Protein AF-A0A6I9NSZ0-F1 (afdb_monomer)

Secondary structure (DSSP, 8-state):
-HHHHHS--HHHHHHHHHHHHHH-HHHHHHHHH-TT---HHHHHHHHHHHHHHTTSS-TT-HHHHHT-S-HHHHHHHHHHHHHTSHHHHGGGT----HHHHHHHHTSTTTHHHHHHHHS-SS--S-HHHHHHHHHTTS-----TTHHHHHHHHHHHHHHHHHHHHHHHHHHHHHT--

Organism: NCBI:txid8208

InterPro domains:
  IPR029711 HAUS augmin-like complex subunit 7-like [PTHR14352] (1-169)

Foldseek 3Di:
DLCQQQAADPSNLVVLLVLLCQLPVVSVVCVVVCVDPPDSVVSLLVSQVSCVVVVLHHSPVSCLSRRVDDSVSNVSSVVSSNCSRPVNVCPPPDPPPVVVVVCVCVPPVNVVVNVCVVVPPDDPDDPVVVVVVVCVVPDDDDDVPPVVVVVVVVVVVVVVVVVVVVVVVVVVVVVPD

Nearest PDB structures (foldseek):
  8fck-assembly1_G  TM=4.730E-01  e=2.539E-09  Xenopus laevis
  8at4-assembly1_G  TM=4.756E-01  e=1.198E-08  Xenopus laevis

Mean predicted aligned error: 19.14 Å

Structure (mmCIF, N/CA/C/O backbone):
data_AF-A0A6I9NSZ0-F1
#
_entry.id   AF-A0A6I9NSZ0-F1
#
loop_
_atom_site.group_PDB
_atom_site.id
_atom_site.type_symbol
_atom_site.label_atom_id
_atom_site.label_alt_id
_atom_site.label_comp_id
_atom_site.label_asym_id
_atom_site.label_entity_id
_atom_site.label_seq_id
_atom_site.pdbx_PDB_ins_code
_atom_site.Cartn_x
_atom_site.Cartn_y
_atom_site.Cartn_z
_atom_site.occupancy
_atom_site.B_iso_or_equiv
_atom_site.auth_seq_id
_atom_site.auth_comp_id
_atom_site.auth_asym_id
_atom_site.auth_atom_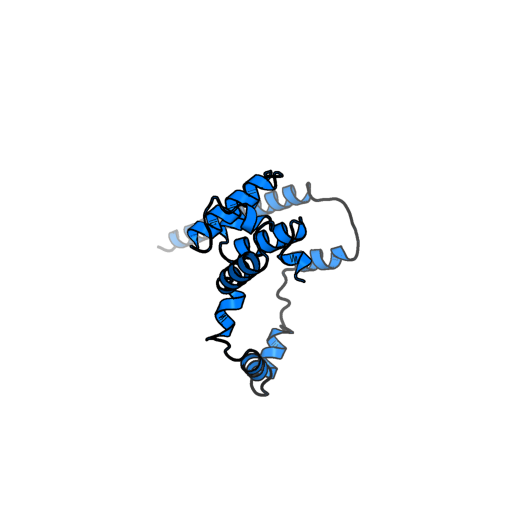id
_atom_site.pdbx_PDB_model_num
ATOM 1 N N . MET A 1 1 ? -8.538 1.919 -18.509 1.00 79.00 1 MET A N 1
ATOM 2 C CA . MET A 1 1 ? -8.081 0.995 -17.442 1.00 79.00 1 MET A CA 1
ATOM 3 C C . MET A 1 1 ? -6.734 0.351 -17.748 1.00 79.00 1 MET A C 1
ATOM 5 O O . MET A 1 1 ? -5.814 0.589 -16.984 1.00 79.00 1 MET A O 1
ATOM 9 N N . LEU A 1 2 ? -6.569 -0.395 -18.849 1.00 84.62 2 LEU A N 1
ATOM 10 C CA . LEU A 1 2 ? -5.274 -1.017 -19.183 1.00 84.62 2 LEU A CA 1
ATOM 11 C C . LEU A 1 2 ? -4.120 -0.007 -19.274 1.00 84.62 2 LEU A C 1
ATOM 13 O O . LEU A 1 2 ? -3.088 -0.233 -18.670 1.00 84.62 2 LEU A O 1
ATOM 17 N N . GLN A 1 3 ? -4.309 1.144 -19.924 1.00 87.75 3 GLN A N 1
ATOM 18 C CA . GLN A 1 3 ? -3.273 2.192 -19.972 1.00 87.75 3 GLN A CA 1
ATOM 19 C C . GLN A 1 3 ? -2.886 2.740 -18.588 1.00 87.75 3 GLN A C 1
ATOM 21 O O . GLN A 1 3 ? -1.737 3.079 -18.357 1.00 87.75 3 GLN A O 1
ATOM 26 N N . LEU A 1 4 ? -3.826 2.792 -17.641 1.00 90.06 4 LEU A N 1
ATOM 27 C CA . LEU A 1 4 ? -3.548 3.259 -16.280 1.00 90.06 4 LEU A CA 1
ATOM 28 C C . LEU A 1 4 ? -2.675 2.254 -15.509 1.00 90.06 4 LEU A C 1
ATOM 30 O O . LEU A 1 4 ? -1.781 2.642 -14.767 1.00 90.06 4 LEU A O 1
ATOM 34 N N . LEU A 1 5 ? -2.948 0.959 -15.695 1.00 89.88 5 LEU A N 1
ATOM 35 C CA . LEU A 1 5 ? -2.345 -0.145 -14.942 1.00 89.88 5 LEU A CA 1
ATOM 36 C C . LEU A 1 5 ? -1.254 -0.902 -15.699 1.00 89.88 5 LEU A C 1
ATOM 38 O O . LEU A 1 5 ? -0.691 -1.843 -15.148 1.00 89.88 5 LEU A O 1
ATOM 42 N N . CYS A 1 6 ? -0.977 -0.578 -16.958 1.00 93.56 6 CYS A N 1
ATOM 43 C CA . CYS A 1 6 ? -0.010 -1.301 -17.789 1.00 93.56 6 CYS A CA 1
ATOM 44 C C . CYS A 1 6 ? 0.923 -0.384 -18.584 1.00 93.56 6 CYS A C 1
ATOM 46 O O . CYS A 1 6 ? 1.569 -0.836 -19.525 1.00 93.56 6 CYS A O 1
ATOM 48 N N . THR A 1 7 ? 0.972 0.900 -18.241 1.00 93.94 7 THR A N 1
ATOM 49 C CA . THR A 1 7 ? 1.860 1.877 -18.874 1.00 93.94 7 THR A CA 1
ATOM 50 C C . THR A 1 7 ? 2.561 2.692 -17.790 1.00 93.94 7 THR A C 1
ATOM 52 O O . THR A 1 7 ? 1.937 2.983 -16.759 1.00 93.94 7 THR A O 1
ATOM 55 N N . PRO A 1 8 ? 3.834 3.076 -17.991 1.00 94.75 8 PRO A N 1
ATOM 56 C CA . PRO A 1 8 ? 4.536 3.932 -17.050 1.00 94.75 8 PRO A CA 1
ATOM 57 C C . PRO A 1 8 ? 3.822 5.264 -16.864 1.00 94.75 8 PRO A C 1
ATOM 59 O O . PRO A 1 8 ? 3.557 5.993 -17.818 1.00 94.75 8 PRO A O 1
ATOM 62 N N . SER A 1 9 ? 3.484 5.575 -15.617 1.00 92.25 9 SER A N 1
ATOM 63 C CA . SER A 1 9 ? 2.862 6.841 -15.241 1.00 92.25 9 SER A CA 1
ATOM 64 C C . SER A 1 9 ? 2.988 7.075 -13.740 1.00 92.25 9 SER A C 1
ATOM 66 O O . SER A 1 9 ? 3.123 6.129 -12.965 1.00 92.25 9 SER A O 1
ATOM 68 N N . GLN A 1 10 ? 2.885 8.335 -13.313 1.00 90.31 10 GLN A N 1
ATOM 69 C CA . GLN A 1 10 ? 2.838 8.665 -11.887 1.00 90.31 10 GLN A CA 1
ATOM 70 C C . GLN A 1 10 ? 1.644 7.991 -11.193 1.00 90.31 10 GLN A C 1
ATOM 72 O O . GLN A 1 10 ? 1.804 7.380 -10.144 1.00 90.31 10 GLN A O 1
ATOM 77 N N . HIS A 1 11 ? 0.473 8.015 -11.838 1.00 91.19 11 HIS A N 1
ATOM 78 C CA . HIS A 1 11 ? -0.749 7.403 -11.317 1.00 91.19 11 HIS A CA 1
ATOM 79 C C . HIS A 1 11 ? -0.576 5.914 -11.016 1.00 91.19 11 HIS A C 1
ATOM 81 O O . HIS A 1 11 ? -1.022 5.439 -9.978 1.00 91.19 11 HIS A O 1
ATOM 87 N N . ARG A 1 12 ? 0.098 5.172 -11.902 1.00 93.94 12 ARG A N 1
ATOM 88 C CA . ARG A 1 12 ? 0.429 3.765 -11.665 1.00 93.94 12 ARG A CA 1
ATOM 89 C C . ARG A 1 12 ? 1.247 3.598 -10.387 1.00 93.94 12 ARG A C 1
ATOM 91 O O . ARG A 1 12 ? 0.920 2.752 -9.559 1.00 93.94 12 ARG A O 1
ATOM 98 N N . THR A 1 13 ? 2.317 4.375 -10.257 1.00 92.50 13 THR A N 1
ATOM 99 C CA . THR A 1 13 ? 3.225 4.318 -9.108 1.00 92.50 13 THR A CA 1
ATOM 100 C C . THR A 1 13 ? 2.480 4.609 -7.810 1.00 92.50 13 THR A C 1
ATOM 102 O O . THR A 1 13 ? 2.685 3.907 -6.827 1.00 92.50 13 THR A O 1
ATOM 105 N N . ASP A 1 14 ? 1.577 5.589 -7.817 1.00 91.38 14 ASP A N 1
ATOM 106 C CA . ASP A 1 14 ? 0.771 5.941 -6.646 1.00 91.38 14 ASP A CA 1
ATOM 107 C C . ASP A 1 14 ? -0.240 4.837 -6.293 1.00 91.38 14 ASP A C 1
ATOM 109 O O . ASP A 1 14 ? -0.401 4.502 -5.121 1.00 91.38 14 ASP A O 1
ATOM 113 N N . ILE A 1 15 ? -0.868 4.209 -7.296 1.00 93.31 15 ILE A N 1
ATOM 114 C CA . ILE A 1 15 ? -1.742 3.042 -7.09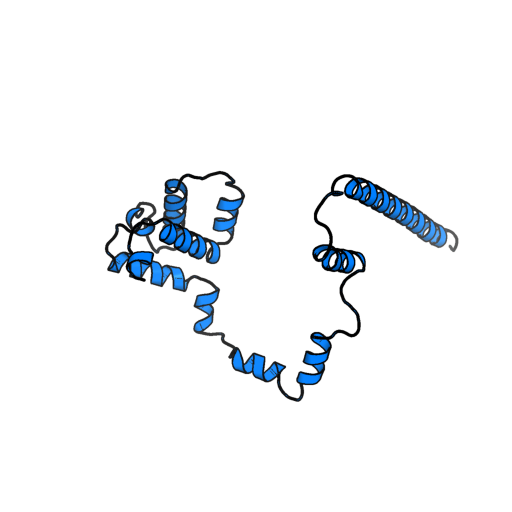2 1.00 93.31 15 ILE A CA 1
ATOM 115 C C . ILE A 1 15 ? -0.957 1.893 -6.450 1.00 93.31 15 ILE A C 1
ATOM 117 O O . ILE A 1 15 ? -1.412 1.318 -5.463 1.00 93.31 15 ILE A O 1
ATOM 121 N N . LEU A 1 16 ? 0.222 1.559 -6.981 1.00 94.00 16 LEU A N 1
ATOM 122 C CA . LEU A 1 16 ? 1.065 0.498 -6.426 1.00 94.00 16 LEU A CA 1
ATOM 123 C C . LEU A 1 16 ? 1.527 0.830 -5.004 1.00 94.00 16 LEU A C 1
ATOM 125 O O . LEU A 1 16 ? 1.419 -0.024 -4.131 1.00 94.00 16 LEU A O 1
ATOM 129 N N . ALA A 1 17 ? 1.954 2.067 -4.743 1.00 92.06 17 ALA A N 1
ATOM 130 C CA . ALA A 1 17 ? 2.350 2.507 -3.407 1.00 92.06 17 ALA A CA 1
ATOM 131 C C . ALA A 1 17 ? 1.199 2.376 -2.396 1.00 92.06 17 ALA A C 1
ATOM 133 O O . ALA A 1 17 ? 1.409 1.904 -1.276 1.00 92.06 17 ALA A O 1
ATOM 134 N N . TRP A 1 18 ? -0.028 2.719 -2.802 1.00 91.62 18 TRP A N 1
ATOM 135 C CA . TRP A 1 18 ? -1.221 2.542 -1.974 1.00 91.62 18 TRP A CA 1
ATOM 136 C C . TRP A 1 18 ? -1.513 1.063 -1.681 1.00 91.62 18 TRP A C 1
ATOM 138 O O . TRP A 1 18 ? -1.777 0.705 -0.530 1.00 91.62 18 TRP A O 1
ATOM 148 N N . ILE A 1 19 ? -1.421 0.186 -2.689 1.00 93.00 19 ILE A N 1
ATOM 149 C CA . ILE A 1 19 ? -1.605 -1.263 -2.506 1.00 93.00 19 ILE A CA 1
ATOM 150 C C . ILE A 1 19 ? -0.539 -1.813 -1.546 1.00 93.00 19 ILE A C 1
ATOM 152 O O . ILE A 1 19 ? -0.882 -2.472 -0.567 1.00 93.00 19 ILE A O 1
ATOM 156 N N . CYS A 1 20 ? 0.738 -1.498 -1.779 1.00 92.19 20 CYS A N 1
ATOM 157 C CA . CYS A 1 20 ? 1.862 -1.919 -0.940 1.00 92.19 20 CYS A CA 1
ATOM 158 C C . CYS A 1 20 ? 1.697 -1.464 0.519 1.00 92.19 20 CYS A C 1
ATOM 160 O O . CYS A 1 20 ? 1.840 -2.270 1.436 1.00 92.19 20 CYS A O 1
ATOM 162 N N . SER A 1 21 ? 1.295 -0.207 0.730 1.00 90.00 21 SER A N 1
ATOM 163 C CA . SER A 1 21 ? 0.986 0.352 2.055 1.00 90.00 21 SER A CA 1
ATOM 164 C C . SER A 1 21 ? -0.174 -0.364 2.750 1.00 90.00 21 SER A C 1
ATOM 166 O O . SER A 1 21 ? -0.182 -0.505 3.970 1.00 90.00 21 SER A O 1
ATOM 168 N N . SER A 1 22 ? -1.158 -0.825 1.975 1.00 89.38 22 SER A N 1
ATOM 169 C CA . SER A 1 22 ? -2.324 -1.549 2.493 1.00 89.38 22 SER A CA 1
ATOM 170 C C . SER A 1 22 ? -1.994 -2.988 2.900 1.00 89.38 22 SER A C 1
ATOM 172 O O . SER A 1 22 ? -2.664 -3.548 3.765 1.00 89.38 22 SER A O 1
ATOM 174 N N . ILE A 1 23 ? -0.984 -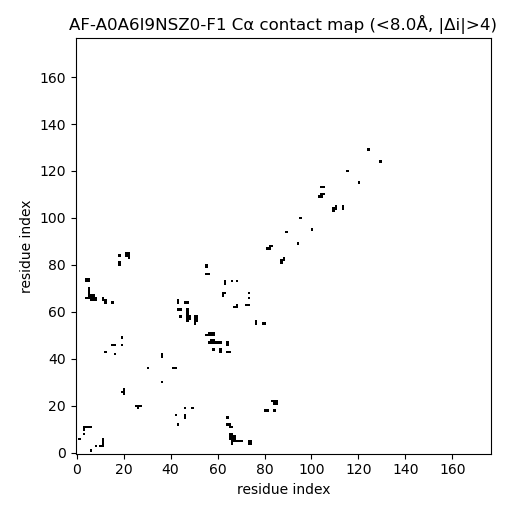3.593 2.268 1.00 90.38 23 ILE A N 1
ATOM 175 C CA . ILE A 1 23 ? -0.500 -4.943 2.584 1.00 90.38 23 ILE A CA 1
ATOM 176 C C . ILE A 1 23 ? 0.461 -4.895 3.775 1.00 90.38 23 ILE A C 1
ATOM 178 O O . ILE A 1 23 ? 0.371 -5.734 4.669 1.00 90.38 23 ILE A O 1
ATOM 182 N N . ASN A 1 24 ? 1.360 -3.909 3.809 1.00 87.06 24 ASN A N 1
ATOM 183 C CA . ASN A 1 24 ? 2.353 -3.760 4.863 1.00 87.06 24 ASN A CA 1
ATOM 184 C C . ASN A 1 24 ? 2.359 -2.323 5.430 1.00 87.06 24 ASN A C 1
ATOM 186 O O . ASN A 1 24 ? 2.932 -1.425 4.816 1.00 87.06 24 ASN A O 1
ATOM 190 N N . PRO A 1 25 ? 1.801 -2.084 6.633 1.00 80.50 25 PRO A N 1
ATOM 191 C CA . PRO A 1 25 ? 1.772 -0.755 7.248 1.00 80.50 25 PRO A CA 1
ATOM 192 C C . PRO A 1 25 ? 3.162 -0.156 7.503 1.00 80.50 25 PRO A C 1
ATOM 194 O O . PRO A 1 25 ? 3.311 1.066 7.542 1.00 80.50 25 PRO A O 1
ATOM 197 N N . THR A 1 26 ? 4.199 -0.990 7.662 1.00 79.81 26 THR A N 1
ATOM 198 C CA . THR A 1 26 ? 5.571 -0.494 7.854 1.00 79.81 26 THR A CA 1
ATOM 199 C C . THR A 1 26 ? 6.137 0.119 6.576 1.00 79.81 26 THR A C 1
ATOM 201 O O . THR A 1 26 ? 6.964 1.024 6.663 1.00 79.81 26 THR A O 1
ATOM 204 N N . PHE A 1 27 ? 5.626 -0.278 5.405 1.00 77.62 27 PHE A N 1
ATOM 205 C CA . PHE A 1 27 ? 5.930 0.352 4.121 1.00 77.62 27 PHE A CA 1
ATOM 206 C C . PHE A 1 27 ? 5.465 1.818 4.106 1.00 77.62 27 PHE A C 1
ATOM 208 O O . PHE A 1 27 ? 6.230 2.710 3.748 1.00 77.62 27 PHE A O 1
ATOM 215 N N . ALA A 1 28 ? 4.254 2.087 4.609 1.00 69.69 28 ALA A N 1
ATOM 216 C CA . ALA A 1 28 ? 3.725 3.446 4.748 1.00 69.69 28 ALA A CA 1
ATOM 217 C C . ALA A 1 28 ? 4.507 4.274 5.784 1.00 69.69 28 ALA A C 1
ATOM 219 O O . ALA A 1 28 ? 4.724 5.472 5.605 1.00 69.69 28 ALA A O 1
ATOM 220 N N . TYR A 1 29 ? 4.956 3.636 6.870 1.00 62.41 29 TYR A N 1
ATOM 221 C CA . TYR A 1 29 ? 5.761 4.302 7.894 1.00 62.41 29 TYR A CA 1
ATOM 222 C C . TYR A 1 29 ? 7.186 4.608 7.408 1.00 62.41 29 TYR A C 1
ATOM 224 O O . TYR A 1 29 ? 7.729 5.656 7.748 1.00 62.41 29 TYR A O 1
ATOM 232 N N . SER A 1 30 ? 7.761 3.758 6.549 1.00 62.41 30 SER A N 1
ATOM 233 C CA . SER A 1 30 ? 9.019 4.041 5.847 1.00 62.41 30 SER A CA 1
ATOM 234 C C . SER A 1 30 ? 8.894 5.295 4.980 1.00 62.41 30 SER A C 1
ATOM 236 O O . SER A 1 30 ? 9.756 6.166 5.058 1.00 62.41 30 SER A O 1
ATOM 238 N N . GLU A 1 31 ? 7.787 5.465 4.245 1.00 57.19 31 GLU A N 1
ATOM 239 C CA . GLU A 1 31 ? 7.513 6.707 3.503 1.00 57.19 31 GLU A CA 1
ATOM 240 C C . GLU A 1 31 ? 7.301 7.927 4.419 1.00 57.19 31 GLU A C 1
ATOM 242 O O . GLU A 1 31 ? 7.732 9.028 4.084 1.00 57.19 31 GLU A O 1
ATOM 247 N N . ALA A 1 32 ? 6.662 7.754 5.581 1.00 53.56 32 ALA A N 1
ATOM 248 C CA . ALA A 1 32 ? 6.387 8.845 6.520 1.00 53.56 32 ALA A CA 1
ATOM 249 C C . ALA A 1 32 ? 7.633 9.309 7.302 1.00 53.56 32 ALA A C 1
ATOM 251 O O . ALA A 1 32 ? 7.807 10.510 7.520 1.00 53.56 32 ALA A O 1
ATOM 252 N N . ILE A 1 33 ? 8.513 8.385 7.712 1.00 51.06 33 ILE A N 1
ATOM 253 C CA . ILE A 1 33 ? 9.805 8.719 8.337 1.00 51.06 33 ILE A CA 1
ATOM 254 C C . ILE A 1 33 ? 10.799 9.204 7.276 1.00 51.06 33 ILE A C 1
ATOM 256 O O . ILE A 1 33 ? 11.578 10.126 7.530 1.00 51.06 33 ILE A O 1
ATOM 260 N N . SER A 1 34 ? 10.754 8.638 6.067 1.00 49.16 34 SER A N 1
ATOM 261 C CA . SER A 1 34 ? 11.467 9.144 4.893 1.00 49.16 34 SER A CA 1
ATOM 262 C C . SER A 1 34 ? 10.746 10.374 4.342 1.00 49.16 34 SER A C 1
ATOM 264 O O . SER A 1 34 ? 10.278 10.414 3.208 1.00 49.16 34 SER A O 1
ATOM 266 N N . LEU A 1 35 ? 10.714 11.440 5.145 1.00 42.66 35 LEU A N 1
ATOM 267 C CA . LEU A 1 35 ? 10.171 12.772 4.851 1.00 42.66 35 LEU A CA 1
ATOM 268 C C . LEU A 1 35 ? 10.794 13.454 3.606 1.00 42.66 35 LEU A C 1
ATOM 270 O O . LEU A 1 35 ? 10.651 14.665 3.418 1.00 42.66 35 LEU A O 1
ATOM 274 N N . ARG A 1 36 ? 11.533 12.731 2.747 1.00 42.50 36 ARG A N 1
ATOM 275 C CA . ARG A 1 36 ? 12.227 13.307 1.596 1.00 42.50 36 ARG A CA 1
ATOM 276 C C . ARG A 1 36 ? 12.717 12.367 0.489 1.00 42.50 36 ARG A C 1
ATOM 278 O O . ARG A 1 36 ? 13.574 12.814 -0.274 1.00 42.50 36 ARG A O 1
ATOM 285 N N . SER A 1 37 ? 12.204 11.156 0.274 1.00 48.22 37 SER A N 1
ATOM 286 C CA . SER A 1 37 ? 12.519 10.459 -0.991 1.00 48.22 37 SER A CA 1
ATOM 287 C C . SER A 1 37 ? 11.624 10.968 -2.134 1.00 48.22 37 SER A C 1
ATOM 289 O O . SER A 1 37 ? 10.800 10.257 -2.692 1.00 48.22 37 SER A O 1
ATOM 291 N N . LYS A 1 38 ? 11.842 12.217 -2.580 1.00 56.91 38 LYS A N 1
ATOM 292 C CA . LYS A 1 38 ? 11.273 12.757 -3.841 1.00 56.91 38 LYS A CA 1
ATOM 293 C C . LYS A 1 38 ? 11.744 12.000 -5.098 1.00 56.91 38 LYS A C 1
ATOM 295 O O . LYS A 1 38 ? 11.486 12.445 -6.213 1.00 56.91 38 LYS A O 1
ATOM 300 N N . HIS A 1 39 ? 12.488 10.908 -4.937 1.00 67.56 39 HIS A N 1
ATOM 301 C CA . HIS A 1 39 ? 13.101 10.187 -6.033 1.00 67.56 39 HIS A CA 1
ATOM 302 C C . HIS A 1 39 ? 12.255 8.952 -6.378 1.00 67.56 39 HIS A C 1
ATOM 304 O O . HIS A 1 39 ? 12.303 7.969 -5.633 1.00 67.56 39 HIS A O 1
ATOM 310 N N . PRO A 1 40 ? 11.504 8.968 -7.496 1.00 76.19 40 PRO A N 1
ATOM 311 C CA . PRO A 1 40 ? 10.599 7.878 -7.868 1.00 76.19 40 PRO A CA 1
ATOM 312 C C . PRO A 1 40 ? 11.317 6.525 -7.974 1.00 76.19 40 PRO A C 1
ATOM 314 O O . PRO A 1 40 ? 10.726 5.499 -7.661 1.00 76.19 40 PRO A O 1
ATOM 317 N N . GLU A 1 41 ? 12.611 6.513 -8.313 1.00 85.31 41 GLU A N 1
ATOM 318 C CA . GLU A 1 41 ? 13.402 5.273 -8.386 1.00 85.31 41 GLU A CA 1
ATOM 319 C C . GLU A 1 41 ? 13.592 4.566 -7.043 1.00 85.31 41 GLU A C 1
ATOM 321 O O . GLU A 1 41 ? 13.633 3.340 -7.004 1.00 85.31 41 GLU A O 1
ATOM 326 N N . VAL A 1 42 ? 13.712 5.315 -5.940 1.00 86.88 42 VAL A N 1
ATOM 327 C CA . VAL A 1 42 ? 13.883 4.703 -4.612 1.00 86.88 42 VAL A CA 1
ATOM 328 C C . VAL A 1 42 ? 12.607 3.958 -4.247 1.00 86.88 42 VAL A C 1
ATOM 330 O O . VAL A 1 42 ? 12.665 2.777 -3.920 1.00 86.88 42 VAL A O 1
ATOM 333 N N . ARG A 1 43 ? 11.455 4.608 -4.441 1.00 86.50 43 ARG A N 1
ATOM 334 C CA . ARG A 1 43 ? 10.136 4.014 -4.221 1.00 86.50 43 ARG A CA 1
ATOM 335 C C . ARG A 1 43 ? 9.907 2.786 -5.107 1.00 86.50 43 ARG A C 1
ATOM 337 O O . ARG A 1 43 ? 9.419 1.769 -4.629 1.00 86.50 43 ARG A O 1
ATOM 344 N N . ILE A 1 44 ? 10.272 2.846 -6.393 1.00 92.31 44 ILE A N 1
ATOM 345 C CA . ILE A 1 44 ? 10.172 1.699 -7.318 1.00 92.31 44 ILE A CA 1
ATOM 346 C C . ILE A 1 44 ? 10.994 0.510 -6.804 1.00 92.31 44 ILE A C 1
ATOM 348 O O . ILE A 1 44 ? 10.509 -0.620 -6.833 1.00 92.31 44 ILE A O 1
ATOM 352 N N . LYS A 1 45 ? 12.204 0.762 -6.293 1.00 93.12 45 LYS A N 1
ATOM 353 C CA . LYS A 1 45 ? 13.062 -0.274 -5.712 1.00 93.12 45 LYS A CA 1
ATOM 354 C C . LYS A 1 45 ? 12.495 -0.839 -4.408 1.00 93.12 45 LYS A C 1
ATOM 356 O O . LYS A 1 45 ? 12.535 -2.042 -4.197 1.00 93.12 45 LYS A O 1
ATOM 361 N N . GLU A 1 46 ? 11.941 -0.002 -3.539 1.00 92.12 46 GLU A N 1
ATOM 362 C CA . GLU A 1 46 ? 11.276 -0.465 -2.313 1.00 92.12 46 GLU A CA 1
ATOM 363 C C . GLU A 1 46 ? 10.062 -1.347 -2.637 1.00 92.12 46 GLU A C 1
ATOM 365 O O . GLU A 1 46 ? 9.887 -2.408 -2.042 1.00 92.12 46 GLU A O 1
ATOM 370 N N . MET A 1 47 ? 9.260 -0.960 -3.635 1.00 94.62 47 MET A N 1
ATOM 371 C CA . MET A 1 47 ? 8.136 -1.771 -4.112 1.00 94.62 47 MET A CA 1
ATOM 372 C C . MET A 1 47 ? 8.590 -3.101 -4.731 1.00 94.62 47 MET A C 1
ATOM 374 O O . MET A 1 47 ? 7.903 -4.105 -4.547 1.00 94.62 47 MET A O 1
ATOM 378 N N . SER A 1 48 ? 9.729 -3.150 -5.437 1.00 95.06 48 SER A N 1
ATOM 379 C CA . SER A 1 48 ? 10.256 -4.414 -5.979 1.00 95.06 48 SER A CA 1
ATOM 380 C C . SER A 1 48 ? 10.827 -5.324 -4.889 1.00 95.06 48 SER A C 1
ATOM 382 O O . SER A 1 48 ? 10.651 -6.539 -4.970 1.00 95.06 48 SER A O 1
ATOM 384 N N . VAL A 1 49 ? 11.447 -4.758 -3.847 1.00 95.12 49 VAL A N 1
ATOM 385 C CA . VAL A 1 49 ? 11.890 -5.506 -2.658 1.00 95.12 49 VAL A CA 1
ATOM 386 C C . VAL A 1 49 ? 10.689 -6.098 -1.927 1.00 95.12 49 VAL A C 1
ATOM 388 O O . VAL A 1 49 ? 10.675 -7.301 -1.686 1.00 95.12 49 VAL A O 1
ATOM 391 N N . LEU A 1 50 ? 9.643 -5.307 -1.669 1.00 94.31 50 LEU A N 1
ATOM 392 C CA . LEU A 1 50 ? 8.405 -5.826 -1.081 1.00 94.31 50 LEU A CA 1
ATOM 393 C C . LEU A 1 50 ? 7.787 -6.917 -1.969 1.00 94.31 50 LEU A C 1
ATOM 395 O O . LEU A 1 50 ? 7.382 -7.968 -1.484 1.00 94.31 50 LEU A O 1
ATOM 399 N N . GLY A 1 51 ? 7.750 -6.705 -3.287 1.00 95.38 51 GLY A N 1
ATOM 400 C CA . GLY A 1 51 ? 7.289 -7.716 -4.237 1.00 95.38 51 GLY A CA 1
ATOM 401 C C . GLY A 1 51 ? 8.098 -9.018 -4.177 1.00 95.38 51 GLY A C 1
ATOM 402 O O . GLY A 1 51 ? 7.516 -10.092 -4.331 1.00 95.38 51 GLY A O 1
ATOM 403 N N . GLN A 1 52 ? 9.403 -8.950 -3.898 1.00 96.31 52 GLN A N 1
ATOM 404 C CA . GLN A 1 52 ? 10.255 -10.120 -3.668 1.00 96.31 52 GLN A CA 1
ATOM 405 C C . GLN A 1 52 ? 9.991 -10.796 -2.324 1.00 96.31 52 GLN A C 1
ATOM 407 O O . GLN A 1 52 ? 9.906 -12.022 -2.280 1.00 96.31 52 GLN A O 1
ATOM 412 N N . GLU A 1 53 ? 9.841 -10.030 -1.246 1.00 95.12 53 GLU A N 1
ATOM 413 C CA . GLU A 1 53 ? 9.473 -10.560 0.073 1.00 95.12 53 GLU A CA 1
ATOM 414 C C . GLU A 1 53 ? 8.142 -11.324 0.010 1.00 95.12 53 GLU A C 1
ATOM 416 O O . GLU A 1 53 ? 7.993 -12.379 0.625 1.00 95.12 53 GLU A O 1
ATOM 421 N N . LEU A 1 54 ? 7.208 -10.838 -0.812 1.00 94.56 54 LEU A N 1
ATOM 422 C CA . LEU A 1 54 ? 5.919 -11.473 -1.096 1.00 94.56 54 LEU A CA 1
ATOM 423 C C . LEU A 1 54 ? 5.990 -12.577 -2.170 1.00 94.56 54 LEU A C 1
ATOM 425 O O . LEU A 1 54 ? 4.963 -13.159 -2.514 1.00 94.56 54 LEU A O 1
ATOM 429 N N . MET A 1 55 ? 7.176 -12.867 -2.714 1.00 96.56 55 MET A N 1
ATOM 430 C CA . MET A 1 55 ? 7.411 -13.860 -3.773 1.00 96.56 55 MET A CA 1
ATOM 431 C C . MET A 1 55 ? 6.595 -13.631 -5.064 1.00 96.56 55 MET A C 1
ATOM 433 O O . MET A 1 55 ? 6.260 -14.576 -5.778 1.00 96.56 55 MET A O 1
ATOM 437 N N . LEU A 1 56 ? 6.274 -12.376 -5.387 1.00 96.12 56 LEU A N 1
ATOM 438 C CA . LEU A 1 56 ? 5.509 -11.985 -6.579 1.00 96.12 56 LEU A CA 1
ATOM 439 C C . LEU A 1 56 ? 6.399 -11.546 -7.750 1.00 96.12 56 LEU A C 1
ATOM 441 O O . LEU A 1 56 ? 6.001 -11.659 -8.912 1.00 96.12 56 LEU A O 1
ATOM 445 N N . CYS A 1 57 ? 7.593 -11.031 -7.456 1.00 96.75 57 CYS A N 1
ATOM 446 C CA . CYS A 1 57 ? 8.603 -10.631 -8.436 1.00 96.75 57 CYS A CA 1
ATOM 447 C C . CYS A 1 57 ? 10.015 -10.706 -7.833 1.00 96.75 57 CYS A C 1
ATOM 449 O O . CYS A 1 57 ? 10.185 -11.103 -6.686 1.00 96.75 57 CYS A O 1
ATOM 451 N N . ARG A 1 58 ? 11.047 -10.347 -8.598 1.00 96.38 58 ARG A N 1
ATOM 452 C CA . ARG A 1 58 ? 12.428 -10.187 -8.110 1.00 96.38 58 ARG A CA 1
ATOM 453 C C . ARG A 1 58 ? 12.711 -8.722 -7.764 1.00 96.38 58 ARG A C 1
ATOM 455 O O . ARG A 1 58 ? 12.089 -7.838 -8.350 1.00 96.38 58 ARG A O 1
ATOM 462 N N . ALA A 1 59 ? 13.699 -8.433 -6.910 1.00 93.56 59 ALA A N 1
ATOM 463 C CA . ALA A 1 59 ? 14.117 -7.046 -6.654 1.00 93.56 59 ALA A CA 1
ATOM 464 C C . ALA A 1 59 ? 14.603 -6.321 -7.922 1.00 93.56 59 ALA A C 1
ATOM 466 O O . ALA A 1 59 ? 14.493 -5.097 -8.010 1.00 93.56 59 ALA A O 1
ATOM 467 N N . GLU A 1 60 ? 15.107 -7.067 -8.911 1.00 95.69 60 GLU A N 1
ATOM 468 C CA . GLU A 1 60 ? 15.569 -6.530 -10.195 1.00 95.69 60 GLU A CA 1
ATOM 469 C C . GLU A 1 60 ? 14.431 -6.226 -11.185 1.00 95.69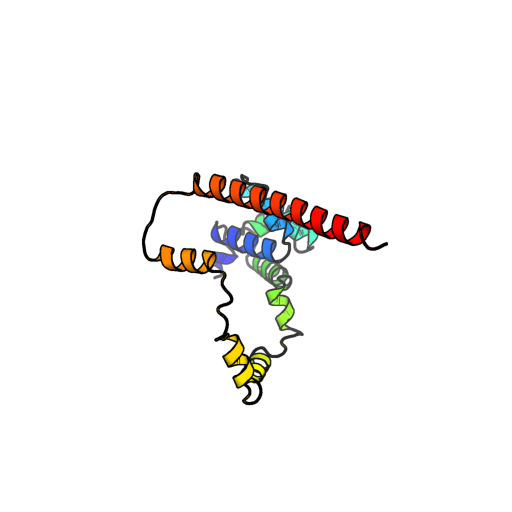 60 GLU A C 1
ATOM 471 O O . GLU A 1 60 ? 14.672 -5.548 -12.184 1.00 95.69 60 GLU A O 1
ATOM 476 N N . ASP A 1 61 ? 13.201 -6.684 -10.921 1.00 95.81 61 ASP A N 1
ATOM 477 C CA . ASP A 1 61 ? 12.036 -6.517 -11.805 1.00 95.81 61 ASP A CA 1
ATOM 478 C C . ASP A 1 61 ? 11.443 -5.094 -11.721 1.00 95.81 61 ASP A C 1
ATOM 480 O O . ASP A 1 61 ? 10.245 -4.885 -11.508 1.00 95.81 61 ASP A O 1
ATOM 484 N N . LEU A 1 62 ? 12.291 -4.076 -11.874 1.00 95.75 62 LEU A N 1
ATOM 485 C CA . LEU A 1 62 ? 11.886 -2.668 -11.843 1.00 95.75 62 LEU A CA 1
ATOM 486 C C . LEU A 1 62 ? 10.983 -2.314 -13.033 1.00 95.75 62 LEU A C 1
ATOM 488 O O . LEU A 1 62 ? 10.119 -1.449 -12.909 1.00 95.75 62 LEU A O 1
ATOM 492 N N . ASP A 1 63 ? 11.145 -3.006 -14.165 1.00 95.75 63 ASP A N 1
ATOM 493 C CA . ASP A 1 63 ? 10.305 -2.888 -15.364 1.00 95.75 63 ASP A CA 1
ATOM 494 C C . ASP A 1 63 ? 8.842 -3.267 -15.078 1.00 95.75 63 ASP A C 1
ATOM 496 O O . ASP A 1 63 ? 7.907 -2.647 -15.593 1.00 95.75 63 ASP A O 1
ATOM 500 N N . LEU A 1 64 ? 8.633 -4.256 -14.206 1.00 96.75 64 LEU A N 1
ATOM 501 C CA . LEU A 1 64 ? 7.318 -4.712 -13.779 1.00 96.75 64 LEU A CA 1
ATOM 502 C C . LEU A 1 64 ? 6.627 -3.675 -12.891 1.00 96.75 64 LEU A C 1
ATOM 504 O O . LEU A 1 64 ? 5.442 -3.395 -13.082 1.00 96.75 64 LEU A O 1
ATOM 508 N N . ILE A 1 65 ? 7.364 -3.059 -11.966 1.00 96.06 65 ILE A N 1
ATOM 509 C CA . ILE A 1 65 ? 6.838 -2.006 -11.089 1.00 96.06 65 ILE 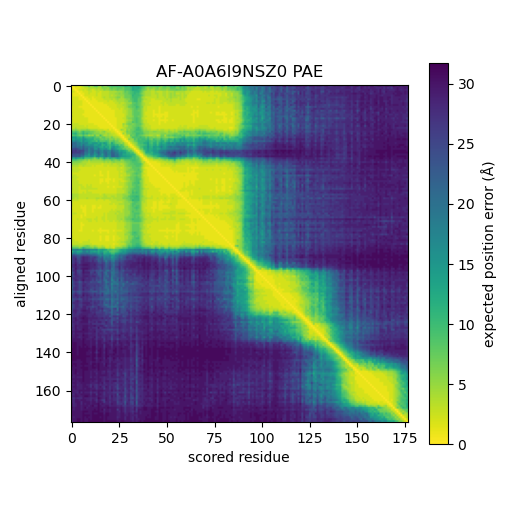A CA 1
ATOM 510 C C . ILE A 1 65 ? 6.595 -0.712 -11.873 1.00 96.06 65 ILE A C 1
ATOM 512 O O . ILE A 1 65 ? 5.536 -0.105 -11.736 1.00 96.06 65 ILE A O 1
ATOM 516 N N . ARG A 1 66 ? 7.522 -0.319 -12.754 1.00 94.81 66 ARG A N 1
ATOM 517 C CA . ARG A 1 66 ? 7.422 0.893 -13.581 1.00 94.81 66 ARG A CA 1
ATOM 518 C C . ARG A 1 66 ? 6.326 0.798 -14.640 1.00 94.81 66 ARG A C 1
ATOM 520 O O . ARG A 1 66 ? 5.678 1.797 -14.924 1.00 94.81 66 ARG A O 1
ATOM 527 N N . GLY A 1 67 ? 6.066 -0.401 -15.156 1.00 95.31 67 GLY A N 1
ATOM 528 C CA . GLY A 1 67 ? 5.011 -0.660 -16.133 1.00 95.31 67 GLY A CA 1
ATOM 529 C C . GLY A 1 67 ? 5.488 -0.830 -17.573 1.00 95.31 67 GLY A C 1
ATOM 530 O O . GLY A 1 67 ? 4.676 -0.697 -18.484 1.00 95.31 67 GLY A O 1
ATOM 531 N N . ASP A 1 68 ? 6.768 -1.147 -17.768 1.00 95.56 68 ASP A N 1
ATOM 532 C CA . ASP A 1 68 ? 7.387 -1.419 -19.075 1.00 95.56 68 ASP A CA 1
ATOM 533 C C . ASP A 1 68 ? 7.335 -2.903 -19.471 1.00 95.56 68 ASP A C 1
ATOM 535 O O . ASP A 1 68 ? 7.535 -3.254 -20.633 1.00 95.56 68 ASP A O 1
ATOM 539 N N . ALA A 1 69 ? 7.049 -3.793 -18.517 1.00 96.31 69 ALA A N 1
ATOM 540 C CA . ALA A 1 69 ? 6.888 -5.220 -18.783 1.00 96.31 69 ALA A CA 1
ATOM 541 C C . ALA A 1 69 ? 5.691 -5.516 -19.717 1.00 96.31 69 ALA A C 1
ATOM 543 O O . ALA A 1 69 ? 4.822 -4.679 -19.953 1.00 96.31 69 ALA A O 1
ATOM 544 N N . SER A 1 70 ? 5.558 -6.750 -20.212 1.00 96.25 70 SER A N 1
ATOM 545 C CA . SER A 1 70 ? 4.378 -7.126 -21.007 1.00 96.25 70 SER A CA 1
ATOM 546 C C . SER A 1 70 ? 3.081 -6.991 -20.197 1.00 96.25 70 SER A C 1
ATOM 548 O O . SER A 1 70 ? 3.031 -7.370 -19.024 1.00 96.25 70 SER A O 1
ATOM 550 N N . SER A 1 71 ? 2.000 -6.493 -20.813 1.00 94.81 71 SER A N 1
ATOM 551 C CA . SER A 1 71 ? 0.726 -6.249 -20.112 1.00 94.81 71 SER A CA 1
ATOM 552 C C . SER A 1 71 ? 0.209 -7.497 -19.391 1.00 94.81 71 SER A C 1
ATOM 554 O O . SER A 1 71 ? -0.282 -7.405 -18.272 1.00 94.81 71 SER A O 1
ATOM 556 N N . HIS A 1 72 ? 0.402 -8.683 -19.974 1.00 95.75 72 HIS A N 1
ATOM 557 C CA . HIS A 1 72 ? 0.033 -9.954 -19.342 1.00 95.75 72 HIS A CA 1
ATOM 558 C C . HIS A 1 72 ? 0.786 -10.213 -18.029 1.00 95.75 72 HIS A C 1
ATOM 560 O O . HIS A 1 72 ? 0.184 -10.612 -17.033 1.00 95.75 72 HIS A O 1
ATOM 566 N N . ARG A 1 73 ? 2.103 -9.958 -18.000 1.00 96.56 73 ARG A N 1
ATOM 567 C CA . ARG A 1 73 ? 2.930 -10.101 -16.790 1.00 96.56 73 ARG A CA 1
ATOM 568 C C . ARG A 1 73 ? 2.505 -9.094 -15.722 1.00 96.56 73 ARG A C 1
ATOM 570 O O . ARG A 1 73 ? 2.350 -9.474 -14.566 1.00 96.56 73 ARG A O 1
ATOM 577 N N . GLN A 1 74 ? 2.263 -7.848 -16.127 1.00 96.69 74 GLN A N 1
ATOM 578 C CA . GLN A 1 74 ? 1.820 -6.780 -15.230 1.00 96.69 74 GLN A CA 1
ATOM 579 C C . GLN A 1 74 ? 0.463 -7.082 -14.585 1.00 96.69 74 GLN A C 1
ATOM 581 O O . GLN A 1 74 ? 0.308 -6.925 -13.377 1.00 96.69 74 GLN A O 1
ATOM 586 N N . LEU A 1 75 ? -0.508 -7.550 -15.373 1.00 95.81 75 LEU A N 1
ATOM 587 C CA . LEU A 1 75 ? -1.839 -7.892 -14.873 1.00 95.81 75 LEU A CA 1
ATOM 588 C C . LEU A 1 75 ? -1.805 -9.088 -13.924 1.00 95.81 75 LEU A C 1
ATOM 590 O O . LEU A 1 75 ? -2.459 -9.043 -12.886 1.00 95.81 75 LEU A O 1
ATOM 594 N N . ARG A 1 76 ? -1.014 -10.125 -14.235 1.00 96.56 76 ARG A N 1
ATOM 595 C CA . ARG A 1 76 ? -0.831 -11.267 -13.328 1.00 96.56 76 ARG A CA 1
ATOM 596 C C . ARG A 1 76 ? -0.249 -10.814 -11.987 1.00 96.56 76 ARG A C 1
ATOM 598 O O . ARG A 1 76 ? -0.796 -11.163 -10.947 1.00 96.56 76 ARG A O 1
ATOM 605 N N . PHE A 1 77 ? 0.807 -10.002 -12.020 1.00 96.81 77 PHE A N 1
ATOM 606 C CA . PHE A 1 77 ? 1.415 -9.439 -10.816 1.00 96.81 77 PHE A CA 1
ATOM 607 C C . PHE A 1 77 ? 0.405 -8.627 -9.994 1.00 96.81 77 PHE A C 1
ATOM 609 O O . PHE A 1 77 ? 0.231 -8.888 -8.807 1.00 96.81 77 PHE A O 1
ATOM 616 N N . LEU A 1 78 ? -0.318 -7.698 -10.628 1.00 95.06 78 LEU A N 1
ATOM 617 C CA . LEU A 1 78 ? -1.335 -6.876 -9.965 1.00 95.06 78 LEU A CA 1
ATOM 618 C C . LEU A 1 78 ? -2.458 -7.719 -9.356 1.00 95.06 78 LEU A C 1
ATOM 620 O O . LEU A 1 78 ? -2.898 -7.434 -8.247 1.00 95.06 78 LEU A O 1
ATOM 624 N N . GLN A 1 79 ? -2.909 -8.762 -10.055 1.00 94.25 79 GLN A N 1
ATOM 625 C CA . GLN A 1 79 ? -3.928 -9.679 -9.551 1.00 94.25 79 GLN A CA 1
ATOM 626 C C . GLN A 1 79 ? -3.453 -10.404 -8.286 1.00 94.25 79 GLN A C 1
ATOM 628 O O . GLN A 1 79 ? -4.193 -10.473 -7.305 1.00 94.25 79 GLN A O 1
ATOM 633 N N . GLN A 1 80 ? -2.220 -10.919 -8.289 1.00 95.19 80 GLN A N 1
ATOM 634 C CA . GLN A 1 80 ? -1.643 -11.582 -7.120 1.00 95.19 80 GLN A CA 1
ATOM 635 C C . GLN A 1 80 ? -1.441 -10.595 -5.966 1.00 95.19 80 GLN A C 1
ATOM 637 O O . GLN A 1 80 ? -1.810 -10.895 -4.836 1.00 95.19 80 GLN A O 1
ATOM 642 N N . LEU A 1 81 ? -0.940 -9.394 -6.250 1.00 94.06 81 LEU A N 1
ATOM 643 C CA . LEU A 1 81 ? -0.724 -8.357 -5.245 1.00 94.06 81 LEU A CA 1
ATOM 644 C C . LEU A 1 81 ? -2.044 -7.921 -4.587 1.00 94.06 81 LEU A C 1
ATOM 646 O O . LEU A 1 81 ? -2.140 -7.863 -3.365 1.00 94.06 81 LEU A O 1
ATOM 650 N N . LEU A 1 82 ? -3.095 -7.691 -5.380 1.00 92.88 82 LEU A N 1
ATOM 651 C CA . LEU A 1 82 ? -4.421 -7.320 -4.875 1.00 92.88 82 LEU A CA 1
ATOM 652 C C . LEU A 1 82 ? -5.052 -8.408 -3.999 1.00 92.88 82 LEU A C 1
ATOM 654 O O . LEU A 1 82 ? -5.762 -8.080 -3.050 1.00 92.88 82 LEU A O 1
ATOM 658 N N . SER A 1 83 ? -4.762 -9.685 -4.269 1.00 91.25 83 SER A N 1
ATOM 659 C CA . SER A 1 83 ? -5.257 -10.805 -3.454 1.00 91.25 83 SER A CA 1
ATOM 660 C C . SER A 1 83 ? -4.747 -10.781 -2.008 1.00 91.25 83 SER A C 1
ATOM 662 O O . SER A 1 83 ? -5.381 -11.358 -1.129 1.00 91.25 83 SER A O 1
ATOM 664 N N . LEU A 1 84 ? -3.641 -10.074 -1.753 1.00 90.62 84 LEU A N 1
ATOM 665 C CA . LEU A 1 84 ? -3.029 -9.930 -0.433 1.00 90.62 84 LEU A CA 1
ATOM 666 C C . LEU A 1 84 ? -3.576 -8.732 0.352 1.00 90.62 84 LEU A C 1
ATOM 668 O O . LEU A 1 84 ? -3.309 -8.610 1.546 1.00 90.62 84 LEU A O 1
ATOM 672 N N . VAL A 1 85 ? -4.337 -7.837 -0.288 1.00 88.75 85 VAL A N 1
AT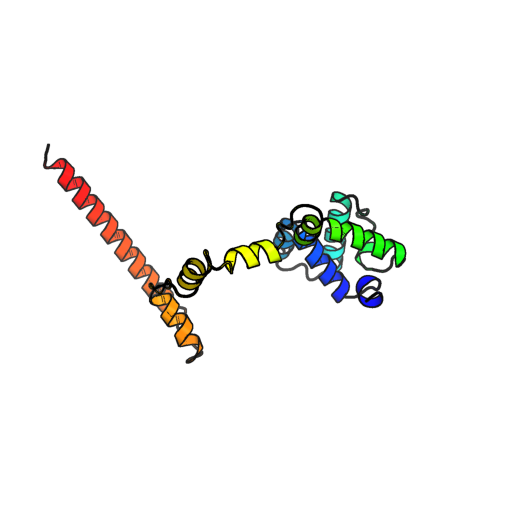OM 673 C CA . VAL A 1 85 ? -4.905 -6.664 0.385 1.00 88.75 85 VAL A CA 1
ATOM 674 C C . VAL A 1 85 ? -5.957 -7.140 1.394 1.00 88.75 85 VAL A C 1
ATOM 676 O O . VAL A 1 85 ? -6.945 -7.739 0.966 1.00 88.75 85 VAL A O 1
ATOM 679 N N . PRO A 1 86 ? -5.833 -6.839 2.704 1.00 76.12 86 PRO A N 1
ATOM 680 C CA . PRO A 1 86 ? -6.728 -7.335 3.761 1.00 76.12 86 PRO A CA 1
ATOM 681 C C . PRO A 1 86 ? -8.231 -7.124 3.501 1.00 76.12 86 PRO A C 1
ATOM 683 O O . PRO A 1 86 ? -9.058 -7.947 3.897 1.00 76.12 86 PRO A O 1
ATOM 686 N N . ALA A 1 87 ? -8.594 -6.041 2.805 1.00 63.69 87 ALA A N 1
ATOM 687 C CA . ALA A 1 87 ? -9.969 -5.748 2.395 1.00 63.69 87 ALA A CA 1
ATOM 688 C C . ALA A 1 87 ? -10.481 -6.646 1.246 1.00 63.69 87 ALA A C 1
ATOM 690 O O . ALA A 1 87 ? -11.684 -6.854 1.121 1.00 63.69 87 ALA A O 1
ATOM 691 N N . CYS A 1 88 ? -9.585 -7.201 0.427 1.00 56.84 88 CYS A N 1
ATOM 692 C CA . CYS A 1 88 ? -9.893 -8.086 -0.698 1.00 56.84 88 CYS A CA 1
ATOM 693 C C . CYS A 1 88 ? -9.957 -9.568 -0.272 1.00 56.84 88 CYS A C 1
ATOM 695 O O . CYS A 1 88 ? -10.830 -10.306 -0.729 1.00 56.84 88 CYS A O 1
ATOM 697 N N . VAL A 1 89 ? -9.113 -9.992 0.679 1.00 55.25 89 VAL A N 1
ATOM 698 C CA . VAL A 1 89 ? -9.040 -11.395 1.154 1.00 55.25 89 VAL A CA 1
ATOM 699 C C . VAL A 1 89 ? -10.301 -11.847 1.902 1.00 55.25 89 VAL A C 1
ATOM 701 O O . VAL A 1 89 ? -10.664 -13.022 1.871 1.00 55.25 89 VAL A O 1
ATOM 704 N N . LYS A 1 90 ? -11.027 -10.924 2.549 1.00 48.84 90 LYS A N 1
ATOM 705 C CA . LYS A 1 90 ? -12.251 -11.248 3.310 1.00 48.84 90 LYS A CA 1
ATOM 706 C C . LYS A 1 90 ? -13.474 -11.554 2.438 1.00 48.84 90 LYS A C 1
ATOM 708 O O . LYS A 1 90 ? -14.478 -12.029 2.967 1.00 48.84 90 LYS A O 1
ATOM 713 N N . SER A 1 91 ? -13.399 -11.358 1.118 1.00 48.19 91 SER A N 1
ATOM 714 C CA . SER A 1 91 ? -14.531 -11.638 0.224 1.00 48.19 91 SER A CA 1
ATOM 715 C C . SER A 1 91 ? -14.835 -13.133 0.056 1.00 48.19 91 SER A C 1
ATOM 717 O O . SER A 1 91 ? -15.908 -13.455 -0.450 1.00 48.19 91 SER A O 1
ATOM 719 N N . ALA A 1 92 ? -13.937 -14.041 0.456 1.00 51.81 92 ALA A N 1
ATOM 720 C CA . ALA A 1 92 ? -14.112 -15.476 0.215 1.00 51.81 92 ALA A CA 1
ATOM 721 C C . ALA A 1 92 ? -14.567 -16.302 1.435 1.00 51.81 92 ALA A C 1
ATOM 723 O O . ALA A 1 92 ? -14.910 -17.465 1.254 1.00 51.81 92 ALA A O 1
ATOM 724 N N . GLY A 1 93 ? -14.598 -15.756 2.660 1.00 45.06 93 GLY A N 1
ATOM 725 C CA . GLY A 1 93 ? -14.862 -16.601 3.841 1.00 45.06 93 GLY A CA 1
ATOM 726 C C . GLY A 1 93 ? -15.527 -15.958 5.053 1.00 45.06 93 GLY A C 1
ATOM 727 O O . GLY A 1 93 ? -15.953 -16.686 5.941 1.00 45.06 93 GLY A O 1
ATOM 728 N N . HIS A 1 94 ? -15.654 -14.629 5.122 1.00 47.91 94 HIS A N 1
ATOM 729 C CA . HIS A 1 94 ? -16.302 -13.990 6.273 1.00 47.91 94 HIS A CA 1
ATOM 730 C C . HIS A 1 94 ? -16.988 -12.667 5.909 1.00 47.91 94 HIS A C 1
ATOM 732 O O . HIS A 1 94 ? -16.943 -11.696 6.660 1.00 47.91 94 HIS A O 1
ATOM 738 N N . ARG A 1 95 ? -17.714 -12.638 4.783 1.00 50.25 95 ARG A N 1
ATOM 739 C CA . ARG A 1 95 ? -18.985 -11.911 4.811 1.00 50.25 95 ARG A CA 1
ATOM 740 C C . ARG A 1 95 ? -19.898 -12.730 5.724 1.00 50.25 95 ARG A C 1
ATOM 742 O O . ARG A 1 95 ? -20.636 -13.585 5.254 1.00 50.25 95 ARG A O 1
ATOM 749 N N . ALA A 1 96 ? -19.852 -12.474 7.033 1.00 53.94 96 ALA A N 1
ATOM 750 C CA . ALA A 1 96 ? -21.146 -12.310 7.681 1.00 53.94 96 ALA A CA 1
ATOM 751 C C . ALA A 1 96 ? -21.822 -11.256 6.811 1.00 53.94 96 ALA A C 1
ATOM 753 O O . ALA A 1 96 ? -21.268 -10.167 6.634 1.00 53.94 96 ALA A O 1
ATOM 754 N N . ASP A 1 97 ? -22.800 -11.722 6.045 1.00 64.56 97 ASP A N 1
ATOM 755 C CA . ASP A 1 97 ? -23.375 -10.999 4.936 1.00 64.56 97 ASP A CA 1
ATOM 756 C C . ASP A 1 97 ? -23.676 -9.582 5.436 1.00 64.56 97 ASP A C 1
ATOM 758 O O . ASP A 1 97 ? -24.337 -9.385 6.452 1.00 64.56 97 ASP A O 1
ATOM 762 N N . GLN A 1 98 ? -22.979 -8.602 4.860 1.00 68.38 98 GLN A N 1
ATOM 763 C CA . GLN A 1 98 ? -22.996 -7.235 5.372 1.00 68.38 98 GLN A CA 1
ATOM 764 C C . GLN A 1 98 ? -24.431 -6.706 5.347 1.00 68.38 98 GLN A C 1
ATOM 766 O O . GLN A 1 98 ? -24.805 -5.912 6.206 1.00 68.38 98 GLN A O 1
ATOM 771 N N . GLU A 1 99 ? -25.237 -7.206 4.407 1.00 74.62 99 GLU A N 1
ATOM 772 C CA . GLU A 1 99 ? -26.676 -6.999 4.382 1.00 74.62 99 GLU A CA 1
ATOM 773 C C . GLU A 1 99 ? -27.359 -7.707 5.548 1.00 74.62 99 GLU A C 1
ATOM 775 O O . GLU A 1 99 ? -28.152 -7.069 6.214 1.00 74.62 99 GLU A O 1
ATOM 780 N N . LEU A 1 100 ? -27.020 -8.952 5.885 1.00 77.19 100 LEU A N 1
ATOM 781 C CA . LEU A 1 100 ? -27.507 -9.641 7.092 1.00 77.19 100 LEU A CA 1
ATOM 782 C C . LEU A 1 100 ? -27.207 -8.884 8.393 1.00 77.19 100 LEU A C 1
ATOM 784 O O . LEU A 1 100 ? -28.107 -8.733 9.208 1.00 77.19 100 LEU A O 1
ATOM 788 N N . LEU A 1 101 ? -25.990 -8.363 8.577 1.00 81.94 101 LEU A N 1
ATOM 789 C CA . LEU A 1 101 ? -25.629 -7.569 9.761 1.00 81.94 101 LEU A CA 1
ATOM 790 C C . LEU A 1 101 ? -26.369 -6.226 9.800 1.00 81.94 101 LEU A C 1
ATOM 792 O O . LEU A 1 101 ? -26.814 -5.784 10.857 1.00 81.94 101 LEU A O 1
ATOM 796 N N . LEU A 1 102 ? -26.517 -5.566 8.648 1.00 84.12 102 LEU A N 1
ATOM 797 C CA . LEU A 1 102 ? -27.331 -4.355 8.552 1.00 84.12 102 LEU A CA 1
ATOM 798 C C . LEU A 1 102 ? -28.808 -4.675 8.817 1.00 84.12 102 LEU A C 1
ATOM 800 O O . LEU A 1 102 ? -29.457 -3.952 9.562 1.00 84.12 102 LEU A O 1
ATOM 804 N N . ASN A 1 103 ? -29.323 -5.777 8.283 1.00 85.31 103 ASN A N 1
ATOM 805 C CA . ASN A 1 103 ? -30.689 -6.242 8.497 1.00 85.31 103 ASN A CA 1
ATOM 806 C C . ASN A 1 103 ? -30.933 -6.612 9.963 1.00 85.31 103 ASN A C 1
ATOM 808 O O . ASN A 1 103 ? -32.009 -6.333 10.473 1.00 85.31 103 ASN A O 1
ATOM 812 N N . GLU A 1 104 ? -29.943 -7.175 10.657 1.00 89.19 104 GLU A N 1
ATOM 813 C CA . GLU A 1 104 ? -29.995 -7.447 12.095 1.00 89.19 104 GLU A CA 1
ATOM 814 C C . GLU A 1 104 ? -30.030 -6.144 12.909 1.00 89.19 104 GLU A C 1
ATOM 816 O O . GLU A 1 104 ? -30.844 -6.011 13.820 1.00 89.19 104 GLU A O 1
ATOM 821 N N . LEU A 1 105 ? -29.232 -5.134 12.539 1.00 86.62 105 LEU A N 1
ATOM 822 C CA . LEU A 1 105 ? -29.266 -3.805 13.169 1.00 86.62 105 LEU A CA 1
ATOM 823 C C . LEU A 1 105 ? -30.587 -3.055 12.924 1.00 86.62 105 LEU A C 1
ATOM 825 O O . LEU A 1 105 ? -31.070 -2.357 13.816 1.00 86.62 105 LEU A O 1
ATOM 829 N N . TYR A 1 106 ? -31.171 -3.198 11.730 1.00 87.81 106 TYR A N 1
ATOM 830 C CA . TYR A 1 106 ? -32.461 -2.605 11.356 1.00 87.81 106 TYR A CA 1
ATOM 831 C C . TYR A 1 106 ? -33.669 -3.490 11.705 1.00 87.81 106 TYR A C 1
ATOM 833 O O . TYR A 1 106 ? -34.809 -3.080 11.468 1.00 87.81 106 TYR A O 1
ATOM 841 N N . ALA A 1 107 ? -33.455 -4.675 12.284 1.00 93.25 107 ALA A N 1
ATOM 842 C CA . ALA A 1 107 ? -34.532 -5.544 12.737 1.00 93.25 107 ALA A CA 1
ATOM 843 C C . ALA A 1 107 ? -35.379 -4.821 13.790 1.00 93.25 107 ALA A C 1
ATOM 845 O O . ALA A 1 107 ? -34.861 -4.063 14.613 1.00 93.25 107 ALA A O 1
ATOM 846 N N . ALA A 1 108 ? -36.691 -5.068 13.789 1.00 91.19 108 ALA A N 1
ATOM 847 C CA . ALA A 1 108 ? -37.639 -4.348 14.643 1.00 91.19 108 ALA A CA 1
ATOM 848 C C . ALA A 1 108 ? -37.292 -4.421 16.144 1.00 91.19 108 ALA A C 1
ATOM 850 O O . ALA A 1 108 ? -37.570 -3.483 16.886 1.00 91.19 108 ALA A O 1
ATOM 851 N N . GLU A 1 109 ? -36.657 -5.513 16.572 1.00 92.38 109 GLU A N 1
ATOM 852 C CA . GLU A 1 109 ? -36.188 -5.731 17.943 1.00 92.38 109 GLU A CA 1
ATOM 853 C C . GLU A 1 109 ? -34.944 -4.902 18.315 1.00 92.38 109 GLU A C 1
ATOM 855 O O . GLU A 1 109 ? -34.824 -4.455 19.453 1.00 92.38 109 GLU A O 1
ATOM 860 N N . ASN A 1 110 ? -34.062 -4.612 17.354 1.00 90.25 110 ASN A N 1
ATOM 861 C CA . ASN A 1 110 ? -32.810 -3.879 17.577 1.00 90.25 110 ASN A CA 1
ATOM 862 C C . ASN A 1 110 ? -32.913 -2.387 17.225 1.00 90.25 110 ASN A C 1
ATOM 864 O O . ASN A 1 110 ? -32.150 -1.566 17.742 1.00 90.25 110 ASN A O 1
ATOM 868 N N . LEU A 1 111 ? -33.886 -2.012 16.392 1.00 91.19 111 LEU A N 1
ATOM 869 C CA . LEU A 1 111 ? -34.083 -0.648 15.906 1.00 91.19 111 LEU A CA 1
ATOM 870 C C . LEU A 1 111 ? -34.219 0.412 17.025 1.00 91.19 111 LEU A C 1
ATOM 872 O O . LEU A 1 111 ? -33.632 1.491 16.877 1.00 91.19 111 LEU A O 1
ATOM 876 N N . PRO A 1 112 ? -34.916 0.162 18.157 1.00 88.44 112 PRO A N 1
ATOM 877 C CA . PRO A 1 112 ? -34.985 1.125 19.259 1.00 88.44 112 PRO A CA 1
ATOM 878 C C . PRO A 1 112 ? -33.614 1.385 19.898 1.00 88.44 112 PRO A C 1
ATOM 880 O O . PRO A 1 112 ? -33.253 2.535 20.153 1.00 88.44 112 PRO A O 1
ATOM 883 N N . HIS A 1 113 ? -32.823 0.327 20.098 1.00 87.56 113 HIS A N 1
ATOM 884 C CA . HIS A 1 113 ? -31.471 0.414 20.650 1.00 87.56 113 HIS A CA 1
ATOM 885 C C . HIS A 1 113 ? -30.523 1.139 19.690 1.00 87.56 113 HIS A C 1
ATOM 887 O O . HIS A 1 113 ? -29.767 2.021 20.100 1.00 87.56 113 HIS A O 1
ATOM 893 N N . PHE A 1 114 ? -30.617 0.833 18.395 1.00 87.94 114 PHE A N 1
ATOM 894 C CA . PHE A 1 114 ? -29.848 1.512 17.357 1.00 87.94 114 PHE A CA 1
ATOM 895 C C . PHE A 1 114 ? -30.180 3.011 17.280 1.00 87.94 114 PHE A C 1
ATOM 897 O O . PHE A 1 114 ? -29.280 3.850 17.241 1.00 87.94 114 PHE A O 1
ATOM 904 N N . THR A 1 115 ? -31.465 3.368 17.351 1.00 87.25 115 THR A N 1
ATOM 905 C CA . THR A 1 115 ? -31.923 4.769 17.343 1.00 87.25 115 THR A CA 1
ATOM 906 C C . THR A 1 115 ? -31.377 5.546 18.542 1.00 87.25 115 THR A C 1
ATOM 908 O O . THR A 1 115 ? -30.908 6.674 18.389 1.00 87.25 115 THR A O 1
ATOM 911 N N . GLN A 1 116 ? -31.369 4.933 19.728 1.00 86.19 116 GLN A N 1
ATOM 912 C CA . GLN A 1 116 ? -30.805 5.537 20.936 1.00 86.19 116 GLN A CA 1
ATOM 913 C C . GLN A 1 116 ? -29.287 5.759 20.831 1.00 86.19 116 GLN A C 1
ATOM 915 O O . GLN A 1 116 ? -28.770 6.742 21.356 1.00 86.19 116 GLN A O 1
ATOM 920 N N . MET A 1 117 ? -28.572 4.875 20.133 1.00 83.94 117 MET A N 1
ATOM 921 C CA . MET A 1 117 ? -27.134 5.013 19.895 1.00 83.94 117 MET A CA 1
ATOM 922 C C . MET A 1 117 ? -26.810 6.133 18.893 1.00 83.94 117 MET A C 1
ATOM 924 O O . MET A 1 117 ? -25.807 6.826 19.054 1.00 83.94 117 MET A O 1
ATOM 928 N N . LEU A 1 118 ? -27.658 6.336 17.878 1.00 84.25 118 LEU A N 1
ATOM 929 C CA . LEU A 1 118 ? -27.519 7.432 16.909 1.00 84.25 118 LEU A CA 1
ATOM 930 C C . LEU A 1 118 ? -27.888 8.802 17.495 1.00 84.25 118 LEU A C 1
ATOM 932 O O . LEU A 1 118 ? -27.344 9.822 17.069 1.00 84.25 118 LEU A O 1
ATOM 936 N N . ALA A 1 119 ? -28.801 8.824 18.465 1.00 81.75 119 ALA A N 1
ATOM 937 C CA . ALA A 1 119 ? -29.248 10.021 19.165 1.00 81.75 119 ALA A CA 1
ATOM 938 C C . ALA A 1 119 ? -29.081 9.847 20.685 1.00 81.75 119 ALA A C 1
ATOM 940 O O . ALA A 1 119 ? -30.074 9.718 21.410 1.00 81.75 119 ALA A O 1
ATOM 941 N N . PRO A 1 120 ? -27.834 9.823 21.187 1.00 78.75 120 PRO A N 1
ATOM 942 C CA . PRO A 1 120 ? -27.594 9.652 22.608 1.00 78.75 120 PRO A CA 1
ATOM 943 C C . PRO A 1 120 ? -28.194 10.831 23.384 1.00 78.75 120 PRO A C 1
ATOM 945 O O . PRO A 1 120 ? -28.034 11.993 23.010 1.00 78.75 120 PRO A O 1
ATOM 948 N N . ALA A 1 121 ? -28.883 10.533 24.488 1.00 76.06 121 ALA A N 1
ATOM 949 C CA . ALA A 1 121 ? -29.499 11.551 25.347 1.00 76.06 121 ALA A CA 1
ATOM 950 C C . ALA A 1 121 ? -28.460 12.472 26.013 1.00 76.06 121 ALA A C 1
ATOM 952 O O . ALA A 1 121 ? -28.762 13.606 26.384 1.00 76.06 121 ALA A O 1
ATOM 953 N N . LEU A 1 122 ? -27.231 11.976 26.159 1.00 70.75 122 LEU A N 1
ATOM 954 C CA . LEU A 1 122 ? -26.080 12.747 26.593 1.00 70.75 122 LEU A CA 1
ATOM 955 C C . LEU A 1 122 ? -25.287 13.139 25.360 1.00 70.75 122 LEU A C 1
ATOM 957 O O . LEU A 1 122 ? -24.927 12.285 24.554 1.00 70.75 122 LEU A O 1
ATOM 961 N N . ASP A 1 123 ? -24.985 14.425 25.237 1.00 70.06 123 ASP A N 1
ATOM 962 C CA . ASP A 1 123 ? -24.041 14.869 24.227 1.00 70.06 123 ASP A CA 1
ATOM 963 C C . ASP A 1 123 ? -22.645 14.353 24.621 1.00 70.06 123 ASP A C 1
ATOM 965 O O . ASP A 1 123 ? -22.110 14.796 25.644 1.00 70.06 123 ASP A O 1
ATOM 969 N N . PRO A 1 124 ? -22.061 13.409 23.859 1.00 68.06 124 PRO A N 1
ATOM 970 C CA . PRO A 1 124 ? -20.812 12.756 24.235 1.00 68.06 124 PRO A CA 1
ATOM 971 C C . PRO A 1 124 ? -19.614 13.702 24.127 1.00 68.06 124 PRO A C 1
ATOM 973 O O . PRO A 1 124 ? -18.512 13.346 24.539 1.00 68.06 124 PRO A O 1
ATOM 976 N N . TRP A 1 125 ? -19.804 14.899 23.562 1.00 70.62 125 TRP A N 1
ATOM 977 C CA . TRP A 1 125 ? -18.738 15.860 23.354 1.00 70.62 125 TRP A CA 1
ATOM 978 C C . TRP A 1 125 ? -18.560 16.758 24.585 1.00 70.62 125 TRP A C 1
ATOM 980 O O . TRP A 1 125 ? -19.470 17.511 24.948 1.00 70.62 125 TRP A O 1
ATOM 990 N N . PRO A 1 126 ? -17.369 16.767 25.205 1.00 75.19 126 PRO A N 1
ATOM 991 C CA . PRO A 1 126 ? -16.999 17.778 26.185 1.00 75.19 126 PRO A CA 1
ATOM 992 C C . PRO A 1 126 ? -17.176 19.198 25.625 1.00 75.19 126 PRO A C 1
ATOM 994 O O . PRO A 1 126 ? -16.994 19.437 24.428 1.00 75.19 126 PRO A O 1
ATOM 997 N N . ALA A 1 127 ? -17.484 20.168 26.492 1.00 73.31 127 ALA A N 1
ATOM 998 C CA . ALA A 1 127 ? -17.787 21.549 26.094 1.00 73.31 127 ALA A CA 1
ATOM 999 C C . ALA A 1 127 ? -16.709 22.195 25.193 1.00 73.31 127 ALA A C 1
ATOM 1001 O O . ALA A 1 127 ? -17.048 22.909 24.248 1.00 73.31 127 ALA A O 1
ATOM 1002 N N . HIS A 1 128 ? -15.426 21.883 25.422 1.00 72.44 128 HIS A N 1
ATOM 1003 C CA . HIS A 1 128 ? -14.308 22.391 24.619 1.00 72.44 128 HIS A CA 1
ATOM 1004 C C . HIS A 1 128 ? -14.313 21.872 23.167 1.00 72.44 128 HIS A C 1
ATOM 1006 O O . HIS A 1 128 ? -13.929 22.598 22.254 1.00 72.44 128 HIS A O 1
ATOM 1012 N N . ILE A 1 129 ? -14.823 20.658 22.915 1.00 70.88 129 ILE A N 1
ATOM 1013 C CA . ILE A 1 129 ? -14.938 20.093 21.558 1.00 70.88 129 ILE A CA 1
ATOM 1014 C C . ILE A 1 129 ? -16.130 20.707 20.812 1.00 70.88 129 ILE A C 1
ATOM 1016 O O . ILE A 1 129 ? -16.037 21.013 19.620 1.00 70.88 129 ILE A O 1
ATOM 1020 N N . LYS A 1 130 ? -17.244 20.963 21.514 1.00 71.19 130 LYS A N 1
ATOM 1021 C CA . LYS A 1 130 ? -18.408 21.648 20.923 1.00 71.19 130 LYS A CA 1
ATOM 1022 C C . LYS A 1 130 ? -18.068 23.069 20.482 1.00 71.19 130 LYS A C 1
ATOM 1024 O O . LYS A 1 130 ? -18.485 23.492 19.404 1.00 71.19 130 LYS A O 1
ATOM 1029 N N . ALA A 1 131 ? -17.288 23.786 21.292 1.00 70.00 131 ALA A N 1
ATOM 1030 C CA . ALA A 1 131 ? -16.819 25.127 20.966 1.00 70.00 131 ALA A CA 1
ATOM 1031 C C . ALA A 1 131 ? -16.002 25.135 19.665 1.00 70.00 131 ALA A C 1
ATOM 1033 O O . ALA A 1 131 ? -16.248 25.985 18.809 1.00 70.00 131 ALA A O 1
ATOM 1034 N N . LEU A 1 132 ? -15.122 24.146 19.463 1.00 65.50 132 LEU A N 1
ATOM 1035 C CA . LEU A 1 132 ? -14.302 23.997 18.254 1.00 65.50 132 LEU A CA 1
ATOM 1036 C C . LEU A 1 132 ? -15.148 23.790 16.984 1.00 65.50 132 LEU A C 1
ATOM 1038 O O . LEU A 1 132 ? -14.901 24.401 15.946 1.00 65.50 132 LEU A O 1
ATOM 1042 N N . ARG A 1 133 ? -16.193 22.958 17.077 1.00 62.47 133 ARG A N 1
ATOM 1043 C CA . ARG A 1 133 ? -17.097 22.643 15.956 1.00 62.47 133 ARG A CA 1
ATOM 1044 C C . ARG A 1 133 ? -17.989 23.826 15.562 1.00 62.47 133 ARG A C 1
ATOM 1046 O O . ARG A 1 133 ? -18.319 23.992 14.388 1.00 62.47 133 ARG A O 1
ATOM 1053 N N . ASN A 1 134 ? -18.371 24.653 16.534 1.00 60.44 134 ASN A N 1
ATOM 1054 C CA . ASN A 1 134 ? -19.198 25.841 16.305 1.00 60.44 134 ASN A CA 1
ATOM 1055 C C . ASN A 1 134 ? -18.373 27.043 15.818 1.00 60.44 134 ASN A C 1
ATOM 1057 O O . ASN A 1 134 ? -18.861 27.829 15.008 1.00 60.44 134 ASN A O 1
ATOM 1061 N N . SER A 1 135 ? -17.113 27.156 16.247 1.00 52.19 135 SER A N 1
ATOM 1062 C CA . SER A 1 135 ? -16.180 28.197 15.789 1.00 52.19 135 SER A CA 1
ATOM 1063 C C . SER A 1 135 ? -15.668 27.962 14.365 1.00 52.19 135 SER A C 1
ATOM 1065 O O . SER A 1 135 ? -15.319 28.917 13.680 1.00 52.19 135 SER A O 1
ATOM 1067 N N . THR A 1 136 ? -15.745 26.742 13.819 1.00 46.97 136 THR A N 1
ATOM 1068 C CA . THR A 1 136 ? -15.417 26.520 12.394 1.00 46.97 136 THR A CA 1
ATOM 1069 C C . THR A 1 136 ? -16.409 27.193 11.431 1.00 46.97 136 THR A C 1
ATOM 1071 O O . THR A 1 136 ? -16.094 27.381 10.259 1.00 46.97 136 THR A O 1
ATOM 1074 N N . LYS A 1 137 ? -17.606 27.587 11.897 1.00 51.88 137 LYS A N 1
ATOM 1075 C CA . LYS A 1 137 ? -18.567 28.362 11.089 1.00 51.88 137 LYS A CA 1
ATOM 1076 C C . LYS A 1 137 ? -18.339 29.874 11.144 1.00 51.88 137 LYS A C 1
ATOM 1078 O O . LYS A 1 137 ? -18.918 30.590 10.335 1.00 51.88 137 LYS A O 1
ATOM 1083 N N . SER A 1 138 ? -17.519 30.369 12.067 1.00 50.88 138 SER A N 1
ATOM 1084 C CA . SER A 1 138 ? -17.266 31.799 12.216 1.00 50.88 138 SER A CA 1
ATOM 1085 C C . SER A 1 138 ? -15.881 32.017 12.806 1.00 50.88 138 SER A C 1
ATOM 1087 O O . SER A 1 138 ? -15.675 31.763 13.987 1.00 50.88 138 SER A O 1
ATOM 1089 N N . SER A 1 139 ? -14.985 32.576 11.993 1.00 40.53 139 SER A N 1
ATOM 1090 C CA . SER A 1 139 ? -13.649 33.073 12.347 1.00 40.53 139 SER A CA 1
ATOM 1091 C C . SER A 1 139 ? -12.486 32.138 12.008 1.00 40.53 139 SER A C 1
ATOM 1093 O O . SER A 1 139 ? -12.040 31.298 12.787 1.00 40.53 139 SER A O 1
ATOM 1095 N N . SER A 1 140 ? -11.919 32.378 10.824 1.00 44.16 140 SER A N 1
ATOM 1096 C CA . SER A 1 140 ? -10.488 32.199 10.617 1.00 44.16 140 SER A CA 1
ATOM 1097 C C . SER A 1 140 ? -9.712 33.175 11.510 1.00 44.16 140 SER A C 1
ATOM 1099 O O . SER A 1 140 ? -10.082 34.344 11.577 1.00 44.16 140 SER A O 1
ATOM 1101 N N . HIS A 1 141 ? -8.561 32.715 12.004 1.00 41.94 141 HIS A N 1
ATOM 1102 C CA . HIS A 1 141 ? -7.398 33.477 12.479 1.00 41.94 141 HIS A CA 1
ATOM 1103 C C . HIS A 1 141 ? -7.248 33.824 13.979 1.00 41.94 141 HIS A C 1
ATOM 1105 O O . HIS A 1 141 ? -7.912 34.703 14.509 1.00 41.94 141 HIS A O 1
ATOM 1111 N N . ARG A 1 142 ? -6.141 33.262 14.512 1.00 47.78 142 ARG A N 1
ATOM 1112 C CA . ARG A 1 142 ? -5.183 33.771 15.526 1.00 47.78 142 ARG A CA 1
ATOM 1113 C C . ARG A 1 142 ? -5.502 33.552 17.015 1.00 47.78 142 ARG A C 1
ATOM 1115 O O . ARG A 1 142 ? -6.073 34.430 17.639 1.00 47.78 142 ARG A O 1
ATOM 1122 N N . SER A 1 143 ? -4.928 32.491 17.599 1.00 48.16 143 SER A N 1
ATOM 1123 C CA . SER A 1 143 ? -4.520 32.461 19.031 1.00 48.16 143 SER A CA 1
ATOM 1124 C C . SER A 1 143 ? -3.635 31.273 19.472 1.00 48.16 143 SER A C 1
ATOM 1126 O O . SER A 1 143 ? -3.320 31.163 20.651 1.00 48.16 143 SER A O 1
ATOM 1128 N N . SER A 1 144 ? -3.150 30.409 18.566 1.00 54.34 144 SER A N 1
ATOM 1129 C CA . SER A 1 144 ? -2.526 29.109 18.917 1.00 54.34 144 SER A CA 1
ATOM 1130 C C . SER A 1 144 ? -1.323 29.141 19.883 1.00 54.34 144 SER A C 1
ATOM 1132 O O . SER A 1 144 ? -0.944 28.085 20.388 1.00 54.34 144 SER A O 1
ATOM 1134 N N . ARG A 1 145 ? -0.680 30.290 20.126 1.00 51.00 145 ARG A N 1
ATOM 1135 C CA . ARG A 1 145 ? 0.515 30.377 20.986 1.00 51.00 145 ARG A CA 1
ATOM 1136 C C . ARG A 1 145 ? 0.218 30.823 22.420 1.00 51.00 145 ARG A C 1
ATOM 1138 O O . ARG A 1 145 ? 0.984 30.480 23.311 1.00 51.00 145 ARG A O 1
ATOM 1145 N N . GLU A 1 146 ? -0.865 31.562 22.633 1.00 49.84 146 GLU A N 1
ATOM 1146 C CA . GLU A 1 146 ? -1.229 32.118 23.944 1.00 49.84 146 GLU A CA 1
ATOM 1147 C C . GLU A 1 146 ? -2.103 31.121 24.727 1.00 49.84 146 GLU A C 1
ATOM 1149 O O . GLU A 1 146 ? -1.830 30.855 25.893 1.00 49.84 146 GLU A O 1
ATOM 1154 N N . GLU A 1 147 ? -3.020 30.421 24.042 1.00 53.22 147 GLU A N 1
ATOM 1155 C CA . GLU A 1 147 ? -3.812 29.316 24.620 1.00 53.22 147 GLU A CA 1
ATOM 1156 C C . GLU A 1 147 ? -2.948 28.144 25.109 1.00 53.22 147 GLU A C 1
ATOM 1158 O O . GLU A 1 147 ? -3.257 27.521 26.119 1.00 53.22 147 GLU A O 1
ATOM 1163 N N . ALA A 1 148 ? -1.837 27.836 24.430 1.00 56.53 148 ALA A N 1
ATOM 1164 C CA . ALA A 1 148 ? -0.964 26.730 24.831 1.00 56.53 148 ALA A CA 1
ATOM 1165 C C . ALA A 1 148 ? -0.244 26.996 26.169 1.00 56.53 148 ALA A C 1
ATOM 1167 O O . ALA A 1 148 ? -0.010 26.061 26.936 1.00 56.53 148 ALA A O 1
ATOM 1168 N N . ALA A 1 149 ? 0.093 28.258 26.455 1.00 64.56 149 ALA A N 1
ATOM 1169 C CA . ALA A 1 149 ? 0.700 28.654 27.724 1.00 64.56 149 ALA A CA 1
ATOM 1170 C C . ALA A 1 149 ? -0.326 28.632 28.870 1.00 64.56 149 ALA A C 1
ATOM 1172 O O . ALA A 1 149 ? -0.003 28.194 29.974 1.00 64.56 149 ALA A O 1
ATOM 1173 N N . ASP A 1 150 ? -1.568 29.029 28.584 1.00 73.62 150 ASP A N 1
ATOM 1174 C CA . ASP A 1 150 ? -2.674 29.038 29.547 1.00 73.62 150 ASP A CA 1
ATOM 1175 C C . ASP A 1 150 ? -3.109 27.611 29.939 1.00 73.62 150 ASP A C 1
ATOM 1177 O O . ASP A 1 150 ? -3.244 27.275 31.118 1.00 73.62 150 ASP A O 1
ATOM 1181 N N . VAL A 1 151 ? -3.194 26.700 28.961 1.00 74.44 151 VAL A N 1
ATOM 1182 C CA . VAL A 1 151 ? -3.483 25.276 29.215 1.00 74.44 151 VAL A CA 1
ATOM 1183 C C . VAL A 1 151 ? -2.371 24.613 30.035 1.00 74.44 151 VAL A C 1
ATOM 1185 O O . VAL A 1 151 ? -2.660 23.818 30.931 1.00 74.44 151 VAL A O 1
ATOM 1188 N N . ALA A 1 152 ? -1.103 24.946 29.781 1.00 78.88 152 ALA A N 1
ATOM 1189 C CA . ALA A 1 152 ? 0.013 24.410 30.559 1.00 78.88 152 ALA A CA 1
ATOM 1190 C C . ALA A 1 152 ? -0.039 24.861 32.030 1.00 78.88 152 ALA A C 1
ATOM 1192 O O . ALA A 1 152 ? 0.185 24.045 32.926 1.00 78.88 152 ALA A O 1
ATOM 1193 N N . ALA A 1 153 ? -0.388 26.127 32.286 1.00 85.81 153 ALA A N 1
ATOM 1194 C CA . ALA A 1 153 ? -0.555 26.653 33.640 1.00 85.81 153 ALA A CA 1
ATOM 1195 C C . ALA A 1 153 ? -1.716 25.967 34.383 1.00 85.81 153 ALA A C 1
ATOM 1197 O O . ALA A 1 153 ? -1.551 25.548 35.531 1.00 85.81 153 ALA A O 1
ATOM 1198 N N . LEU A 1 154 ? -2.855 25.765 33.709 1.00 86.06 154 LEU A N 1
ATOM 1199 C CA . LEU A 1 154 ? -4.008 25.055 34.272 1.00 86.06 154 LEU A CA 1
ATOM 1200 C C . LEU A 1 154 ? -3.693 23.596 34.617 1.00 86.06 154 LEU A C 1
ATOM 1202 O O . LEU A 1 154 ? -4.105 23.115 35.673 1.00 86.06 154 LEU A O 1
ATOM 1206 N N . LEU A 1 155 ? -2.942 22.892 33.765 1.00 87.25 155 LEU A N 1
ATOM 1207 C CA . LEU A 1 155 ? -2.530 21.513 34.038 1.00 87.25 155 LEU A CA 1
ATOM 1208 C C . LEU A 1 155 ? -1.590 21.429 35.243 1.00 87.25 155 LEU A C 1
ATOM 1210 O O . LEU A 1 155 ? -1.780 20.563 36.096 1.00 87.25 155 LEU A O 1
ATOM 1214 N N . GLN A 1 156 ? -0.631 22.351 35.362 1.00 88.56 156 GLN A N 1
ATOM 1215 C CA . GLN A 1 156 ? 0.245 22.407 36.536 1.00 88.56 156 GLN A CA 1
ATOM 1216 C C . GLN A 1 156 ? -0.526 22.724 37.821 1.00 88.56 156 GLN A C 1
ATOM 1218 O O . GLN A 1 156 ? -0.287 22.103 38.858 1.00 88.56 156 GLN A O 1
ATOM 1223 N N . GLN A 1 157 ? -1.495 23.637 37.756 1.00 89.56 157 GLN A N 1
ATOM 1224 C CA . GLN A 1 157 ? -2.348 23.957 38.895 1.00 89.56 157 GLN A CA 1
ATOM 1225 C C . GLN A 1 157 ? -3.211 22.757 39.311 1.00 89.56 157 GLN A C 1
ATOM 1227 O O . GLN A 1 157 ? -3.300 22.443 40.501 1.00 89.56 157 GLN A O 1
ATOM 1232 N N . ALA A 1 158 ? -3.818 22.056 38.351 1.00 86.88 158 ALA A N 1
ATOM 1233 C CA . ALA A 1 158 ? -4.601 20.852 38.618 1.00 86.88 158 ALA A CA 1
ATOM 1234 C C . ALA A 1 158 ? -3.740 19.748 39.248 1.00 86.88 158 ALA A C 1
ATOM 1236 O O . ALA A 1 158 ? -4.165 19.119 40.217 1.00 86.88 158 ALA A O 1
ATOM 1237 N N . GLN A 1 159 ? -2.514 19.564 38.752 1.00 89.56 159 GLN A N 1
ATOM 1238 C CA . GLN A 1 159 ? -1.570 18.584 39.281 1.00 89.56 159 GLN A CA 1
ATOM 1239 C C . GLN A 1 159 ? -1.166 18.901 40.728 1.00 89.56 159 GLN A C 1
ATOM 1241 O O . GLN A 1 159 ? -1.274 18.035 41.593 1.00 89.56 159 GLN A O 1
ATOM 1246 N N . SER A 1 160 ? -0.814 20.156 41.026 1.00 89.75 160 SER A N 1
ATOM 1247 C CA . SER A 1 160 ? -0.486 20.587 42.393 1.00 89.75 160 SER A CA 1
ATOM 1248 C C . SER A 1 160 ? -1.671 20.437 43.358 1.00 89.75 160 SER A C 1
ATOM 1250 O O . SER A 1 160 ? -1.506 20.032 44.510 1.00 89.75 160 SER A O 1
ATOM 1252 N N . THR A 1 161 ? -2.890 20.703 42.883 1.00 91.88 161 THR A N 1
ATOM 1253 C CA . THR A 1 161 ? -4.109 20.530 43.688 1.00 91.88 161 THR A CA 1
ATOM 1254 C C . THR A 1 161 ? -4.368 19.051 43.993 1.00 91.88 161 THR A C 1
ATOM 1256 O O . THR A 1 161 ? -4.733 18.712 45.117 1.00 91.88 161 THR A O 1
ATOM 1259 N N . LEU A 1 162 ? -4.130 18.161 43.024 1.00 86.75 162 LEU A N 1
ATOM 1260 C CA . LEU A 1 162 ? -4.229 16.710 43.203 1.00 86.75 162 LEU A CA 1
ATOM 1261 C C . LEU A 1 162 ? -3.221 16.185 44.229 1.00 86.75 162 LEU A C 1
A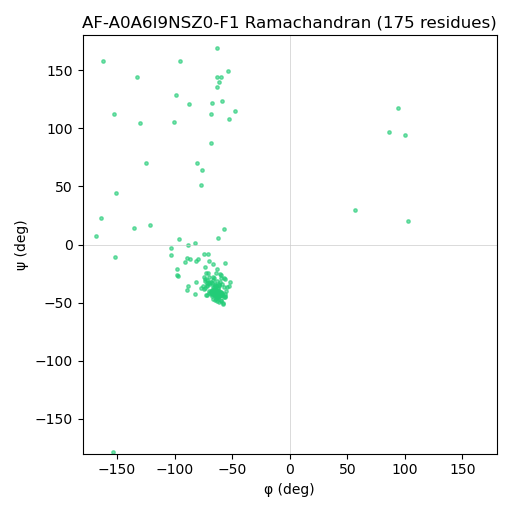TOM 1263 O O . LEU A 1 162 ? -3.606 15.422 45.109 1.00 86.75 162 LEU A O 1
ATOM 1267 N N . GLU A 1 163 ? -1.964 16.622 44.158 1.00 90.19 163 GLU A N 1
ATOM 1268 C CA . GLU A 1 163 ? -0.921 16.235 45.120 1.00 90.19 163 GLU A CA 1
ATOM 1269 C C . GLU A 1 163 ? -1.258 16.699 46.543 1.00 90.19 163 GLU A C 1
ATOM 1271 O O . GLU A 1 163 ? -1.080 15.953 47.512 1.00 90.19 163 GLU A O 1
ATOM 1276 N N . LYS A 1 164 ? -1.818 17.907 46.676 1.00 90.25 164 LYS A N 1
ATOM 1277 C CA . LYS A 1 164 ? -2.285 18.428 47.963 1.00 90.25 164 LYS A CA 1
ATOM 1278 C C . LYS A 1 164 ? -3.447 17.604 48.519 1.00 90.25 164 LYS A C 1
ATOM 1280 O O . LYS A 1 164 ? -3.399 17.203 49.678 1.00 90.25 164 LYS A O 1
ATOM 1285 N N . LEU A 1 165 ? -4.453 17.302 47.698 1.00 83.69 165 LEU A N 1
ATOM 1286 C CA . LEU A 1 165 ? -5.600 16.486 48.109 1.00 83.69 165 LEU A CA 1
ATOM 1287 C C . LEU A 1 165 ? -5.190 15.048 48.449 1.00 83.69 165 LEU A C 1
ATOM 1289 O O . LEU A 1 165 ? -5.668 14.494 49.433 1.00 83.69 165 LEU A O 1
ATOM 1293 N N . GLN A 1 166 ? -4.272 14.449 47.688 1.00 80.38 166 GLN A N 1
ATOM 1294 C CA . GLN A 1 166 ? -3.717 13.133 48.013 1.00 80.38 166 GLN A CA 1
ATOM 1295 C C . GLN A 1 166 ? -2.979 13.149 49.352 1.00 80.38 166 GLN A C 1
ATOM 1297 O O . GLN A 1 166 ? -3.133 12.221 50.143 1.00 80.38 166 GLN A O 1
ATOM 1302 N N . SER A 1 167 ? -2.230 14.215 49.637 1.00 81.81 167 SER A N 1
ATOM 1303 C CA . SER A 1 167 ? -1.544 14.388 50.921 1.00 81.81 167 SER A CA 1
ATOM 1304 C C . SER A 1 167 ? -2.527 14.582 52.082 1.00 81.81 167 SER A C 1
ATOM 1306 O O . SER A 1 167 ? -2.322 14.017 53.153 1.00 81.81 167 SER A O 1
ATOM 1308 N N . GLU A 1 168 ? -3.621 15.322 51.874 1.00 81.56 168 GLU A N 1
ATOM 1309 C CA . GLU A 1 168 ? -4.683 15.507 52.874 1.00 81.56 168 GLU A CA 1
ATOM 1310 C C . GLU A 1 168 ? -5.440 14.200 53.160 1.00 81.56 168 GLU A C 1
ATOM 1312 O O . GLU A 1 168 ? -5.663 13.864 54.322 1.00 81.56 168 GLU A O 1
ATOM 1317 N N . VAL A 1 169 ? -5.763 13.412 52.129 1.00 72.81 169 VAL A N 1
ATOM 1318 C CA . VAL A 1 169 ? -6.425 12.105 52.286 1.00 72.81 169 VAL A CA 1
ATOM 1319 C C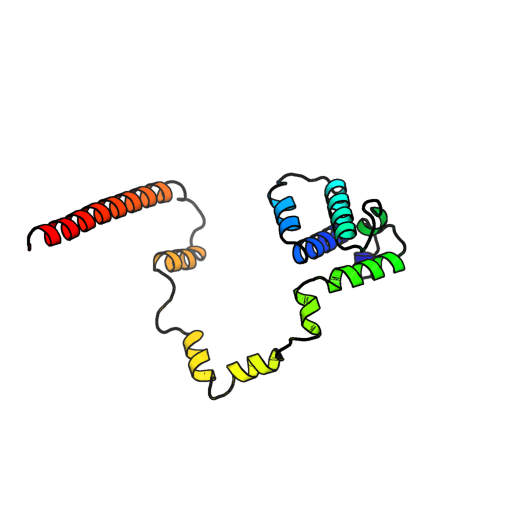 . VAL A 1 169 ? -5.499 11.090 52.965 1.00 72.81 169 VAL A C 1
ATOM 1321 O O . VAL A 1 169 ? -5.930 10.375 53.867 1.00 72.81 169 VAL A O 1
ATOM 1324 N N . CYS A 1 170 ? -4.215 11.049 52.598 1.00 62.09 170 CYS A N 1
ATOM 1325 C CA . CYS A 1 170 ? -3.242 10.150 53.229 1.00 62.09 170 CYS A CA 1
ATOM 1326 C C . CYS A 1 170 ? -2.939 10.563 54.686 1.00 62.09 170 CYS A C 1
ATOM 1328 O O . CYS A 1 170 ? -2.775 9.708 55.556 1.00 62.09 170 CYS A O 1
ATOM 1330 N N . GLY A 1 171 ? -2.946 11.868 54.983 1.00 59.03 171 GLY A N 1
ATOM 1331 C CA . GLY A 1 171 ? -2.802 12.403 56.340 1.00 59.03 171 GLY A CA 1
ATOM 1332 C C . GLY A 1 171 ? -4.012 12.141 57.245 1.00 59.03 171 GLY A C 1
ATOM 1333 O O . GLY A 1 171 ? -3.839 11.918 58.442 1.00 59.03 171 GLY A O 1
ATOM 1334 N N . GLN A 1 172 ? -5.229 12.100 56.693 1.00 53.53 172 GLN A N 1
ATOM 1335 C CA . GLN A 1 172 ? -6.443 11.772 57.452 1.00 53.53 172 GLN A CA 1
ATOM 1336 C C . GLN A 1 172 ? -6.522 10.289 57.848 1.00 53.53 172 GLN A C 1
ATOM 1338 O O . GLN A 1 172 ? -7.024 9.984 58.927 1.00 53.53 172 GLN A O 1
ATOM 1343 N N . VAL A 1 173 ? -5.963 9.375 57.045 1.00 52.06 173 VAL A N 1
ATOM 1344 C CA . VAL A 1 173 ? -5.892 7.938 57.382 1.00 52.06 173 VAL A CA 1
ATOM 1345 C C . VAL A 1 173 ? -4.901 7.663 58.526 1.00 52.06 173 VAL A C 1
ATOM 1347 O O . VAL A 1 173 ? -5.104 6.735 59.304 1.00 52.06 173 VAL A O 1
ATOM 1350 N N . ALA A 1 174 ? -3.865 8.493 58.693 1.00 47.25 174 ALA A N 1
ATOM 1351 C CA . ALA A 1 174 ? -2.873 8.340 59.762 1.00 47.25 174 ALA A CA 1
ATOM 1352 C C . ALA A 1 174 ? -3.317 8.898 61.132 1.00 47.25 174 ALA A C 1
ATOM 1354 O O . ALA A 1 174 ? -2.683 8.596 62.137 1.00 47.25 174 ALA A O 1
ATOM 1355 N N . ALA A 1 175 ? -4.388 9.699 61.193 1.00 47.47 175 ALA A N 1
ATOM 1356 C CA . ALA A 1 175 ? -4.891 10.315 62.430 1.00 47.47 175 ALA A CA 1
ATOM 1357 C C . ALA A 1 175 ? -6.047 9.534 63.096 1.00 47.47 175 ALA A C 1
ATOM 1359 O O . ALA A 1 175 ? -6.635 10.013 64.065 1.00 47.47 175 ALA A O 1
ATOM 1360 N N . GLN A 1 176 ? -6.401 8.359 62.564 1.00 49.53 176 GLN A N 1
ATOM 1361 C CA . GLN A 1 176 ? -7.488 7.496 63.054 1.00 49.53 176 GLN A CA 1
ATOM 1362 C C . GLN A 1 176 ? -7.023 6.083 63.462 1.00 49.53 176 GLN A C 1
ATOM 1364 O O . GLN A 1 176 ?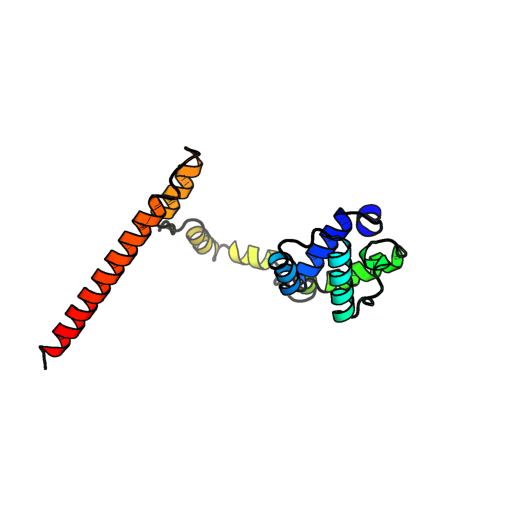 -7.858 5.194 63.635 1.00 49.53 176 GLN A O 1
ATOM 1369 N N . ILE A 1 177 ? -5.715 5.887 63.665 1.00 42.50 177 ILE A N 1
ATOM 1370 C CA . ILE A 1 177 ? -5.119 4.724 64.351 1.00 42.50 177 ILE A CA 1
ATOM 1371 C C . ILE A 1 177 ? -4.422 5.236 65.610 1.00 42.50 177 ILE A C 1
ATOM 1373 O O . ILE A 1 177 ? -4.592 4.596 66.671 1.00 42.50 177 ILE A O 1
#

Solvent-accessible surface area (backbone atoms only — not comparable to full-atom values): 10201 Å² total; per-residue (Å²): 108,65,67,52,69,38,32,68,47,70,68,33,49,52,52,50,51,50,51,50,29,61,58,34,62,66,57,45,48,50,54,63,73,45,78,70,71,87,46,68,66,59,55,42,44,52,53,15,42,51,30,31,78,69,70,69,44,48,57,82,42,44,45,52,65,50,20,74,42,58,55,69,59,35,50,52,44,50,53,56,56,49,56,58,24,68,84,54,52,43,75,79,81,63,64,70,46,65,65,56,56,49,48,53,50,63,28,83,88,36,33,64,60,48,51,43,68,78,54,50,92,61,77,87,62,57,71,73,57,51,51,56,66,58,35,74,79,56,76,86,85,88,57,84,73,60,56,54,56,52,51,51,52,51,51,53,51,53,50,55,50,49,54,51,50,52,50,51,55,56,52,55,63,67,75,75,118

Radius of gyration: 27.7 Å; Cα contacts (8 Å, |Δi|>4): 98; chains: 1; bounding box: 53×50×85 Å

pLDDT: mean 78.29, std 17.35, range [40.53, 96.81]

Sequence (177 aa):
MLQLLCTPSQHRTDILAWICSSINPTFAYSEAISLRSKHPEVRIKEMSVLGQELMLCRAEDLDLIRGDASSHRQLRFLQQLLSLVPACVKSAGHRADQELLLNELYAAENLPHFTQMLAPALDPWPAHIKALRNSTKSSSHRSSREEAADVAALLQQAQSTLEKLQSEVCGQVAAQI